Protein AF-A0A7Y8FVB8-F1 (afdb_monomer)

InterPro domains:
  IPR016161 Aldehyde/histidinol dehydrogenase [SSF53720] (2-49)
  IPR016162 Aldehyde dehydrogenase, N-terminal [G3DSA:3.40.605.10] (2-49)

Organism: NCBI:txid2006980

Mean predicted aligned error: 2.22 Å

Structure (mmCIF, N/CA/C/O backbone):
data_AF-A0A7Y8FVB8-F1
#
_entry.id   AF-A0A7Y8FVB8-F1
#
loop_
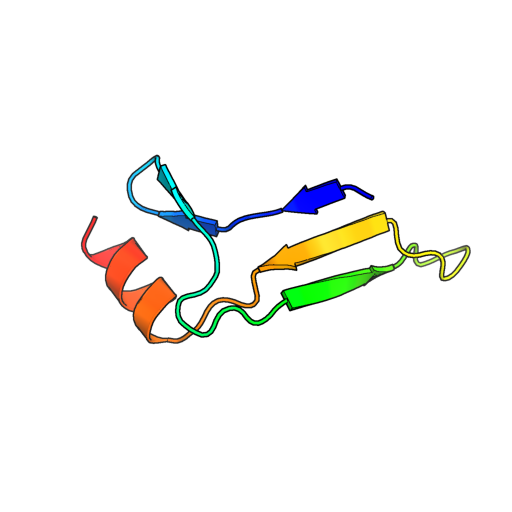_atom_site.group_PDB
_atom_site.id
_atom_site.type_symbol
_atom_site.label_atom_id
_atom_site.label_alt_id
_atom_site.label_comp_id
_atom_site.label_asym_id
_atom_site.label_entity_id
_atom_site.label_seq_id
_atom_site.pdbx_PDB_ins_code
_atom_site.Cartn_x
_atom_site.Cartn_y
_atom_site.Cartn_z
_atom_site.occupancy
_atom_site.B_iso_or_equiv
_atom_site.auth_seq_id
_atom_site.auth_comp_id
_atom_site.auth_asym_id
_atom_site.auth_atom_id
_atom_site.pdbx_PDB_model_num
ATOM 1 N N . MET A 1 1 ? -17.059 2.250 2.252 1.00 74.94 1 MET A N 1
ATOM 2 C CA . MET A 1 1 ? -15.756 1.639 2.585 1.00 74.94 1 MET A CA 1
ATOM 3 C C . MET A 1 1 ? -14.715 2.293 1.695 1.00 74.94 1 MET A C 1
ATOM 5 O O . MET A 1 1 ? -14.976 2.396 0.506 1.00 74.94 1 MET A O 1
ATOM 9 N N . LEU A 1 2 ? -13.628 2.829 2.252 1.00 94.25 2 LEU A N 1
ATOM 10 C CA . LEU A 1 2 ? -12.581 3.487 1.463 1.00 94.25 2 LEU A CA 1
ATOM 11 C C . LEU A 1 2 ? -11.582 2.436 0.965 1.00 94.25 2 LEU A C 1
ATOM 13 O O . LEU A 1 2 ? -10.921 1.803 1.789 1.00 94.25 2 LEU A O 1
ATOM 17 N N . ASP A 1 3 ? -11.478 2.259 -0.349 1.00 96.50 3 ASP A N 1
ATOM 18 C CA . ASP A 1 3 ? -10.456 1.419 -0.974 1.00 96.50 3 ASP A CA 1
ATOM 19 C C . ASP A 1 3 ? -9.202 2.251 -1.267 1.00 96.50 3 ASP A C 1
ATOM 21 O O . ASP A 1 3 ? -9.280 3.315 -1.881 1.00 96.50 3 ASP A O 1
ATOM 25 N N . VAL A 1 4 ? -8.047 1.773 -0.806 1.00 98.06 4 VAL A N 1
ATOM 26 C CA . VAL A 1 4 ? -6.752 2.447 -0.952 1.00 98.06 4 VAL A CA 1
ATOM 27 C C . VAL A 1 4 ? -5.840 1.577 -1.827 1.00 98.06 4 VAL A C 1
ATOM 29 O O . VAL A 1 4 ? -5.296 0.585 -1.329 1.00 98.06 4 VAL A O 1
ATOM 32 N N . PRO A 1 5 ? -5.699 1.898 -3.127 1.00 98.06 5 PRO A N 1
ATOM 33 C CA . PRO A 1 5 ? -4.787 1.195 -4.028 1.00 98.06 5 PRO A CA 1
ATOM 34 C C . PRO A 1 5 ? -3.323 1.579 -3.758 1.00 98.06 5 PRO A C 1
ATOM 36 O O . PRO A 1 5 ? -3.040 2.541 -3.041 1.00 98.06 5 PRO A O 1
ATOM 39 N N . LEU A 1 6 ? -2.389 0.847 -4.366 1.00 98.44 6 LEU A N 1
ATOM 40 C CA . LEU A 1 6 ? -0.994 1.274 -4.468 1.00 98.44 6 LEU A CA 1
ATOM 41 C C . LEU A 1 6 ? -0.888 2.454 -5.439 1.00 98.44 6 LEU A C 1
ATOM 43 O O . LEU A 1 6 ? -1.722 2.599 -6.332 1.00 98.44 6 LEU A O 1
ATOM 47 N N . LEU A 1 7 ? 0.144 3.280 -5.279 1.00 98.50 7 LEU A N 1
ATOM 48 C CA . LEU A 1 7 ? 0.499 4.335 -6.225 1.00 98.50 7 LEU A CA 1
ATOM 49 C C . LEU A 1 7 ? 1.930 4.089 -6.703 1.00 9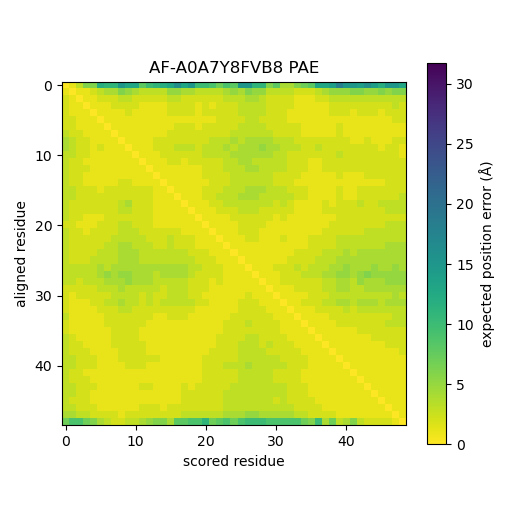8.50 7 LEU A C 1
ATOM 51 O O . LEU A 1 7 ? 2.880 4.370 -5.977 1.00 98.50 7 LEU A O 1
ATOM 55 N N . ILE A 1 8 ? 2.073 3.545 -7.909 1.00 98.38 8 ILE A N 1
ATOM 56 C CA . ILE A 1 8 ? 3.359 3.153 -8.499 1.00 98.38 8 ILE A CA 1
ATOM 57 C C . ILE A 1 8 ? 3.498 3.863 -9.845 1.00 98.38 8 ILE A C 1
ATOM 59 O O . ILE A 1 8 ? 2.581 3.809 -10.663 1.00 98.38 8 ILE A O 1
ATOM 63 N N . GLY A 1 9 ? 4.602 4.585 -10.063 1.00 97.31 9 GLY A N 1
ATOM 64 C CA . GLY A 1 9 ? 4.819 5.345 -11.305 1.00 97.31 9 GLY A CA 1
ATOM 65 C C . GLY A 1 9 ? 3.729 6.385 -11.599 1.00 97.31 9 GLY A C 1
ATOM 66 O 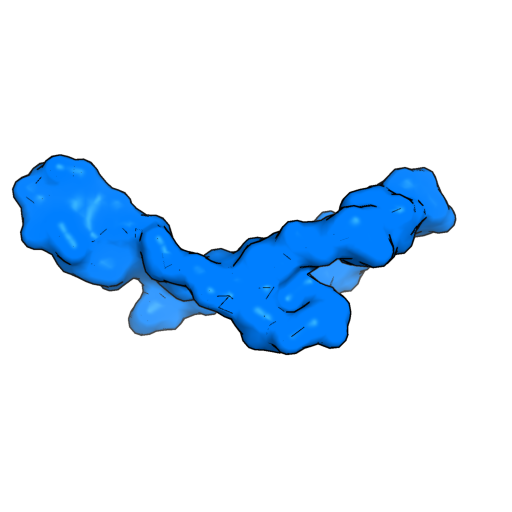O . GLY A 1 9 ? 3.376 6.618 -12.752 1.00 97.31 9 GLY A O 1
ATOM 67 N N . GLY A 1 10 ? 3.109 6.955 -10.560 1.00 97.94 10 GLY A N 1
ATOM 68 C CA . GLY A 1 10 ? 1.984 7.886 -10.706 1.00 97.94 10 GLY A CA 1
ATOM 69 C C . GLY A 1 10 ? 0.662 7.238 -11.137 1.00 97.94 10 GLY A C 1
ATOM 70 O O . GLY A 1 10 ? -0.274 7.957 -11.479 1.00 97.94 10 GLY A O 1
ATOM 71 N N . GLN A 1 11 ? 0.559 5.906 -11.131 1.00 97.88 11 GLN A N 1
ATOM 72 C CA . GLN A 1 11 ? -0.664 5.167 -11.447 1.00 97.88 11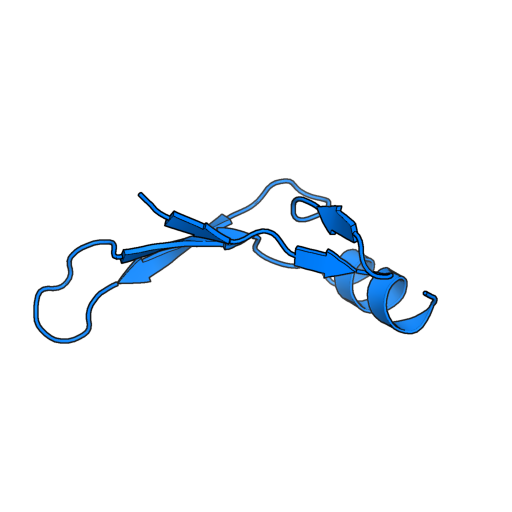 GLN A CA 1
ATOM 73 C C . GLN A 1 11 ? -1.208 4.450 -10.213 1.00 97.88 11 GLN A C 1
ATOM 75 O O . GLN A 1 11 ? -0.459 3.835 -9.453 1.00 97.88 11 GLN A O 1
ATOM 80 N N . SER A 1 12 ? -2.526 4.516 -10.021 1.00 98.00 12 SER A N 1
ATOM 81 C CA . SER A 1 12 ? -3.206 3.741 -8.984 1.00 98.00 12 SER A CA 1
ATOM 82 C C . SER A 1 12 ? -3.444 2.308 -9.454 1.00 98.00 12 SER A C 1
ATOM 84 O O . SER A 1 12 ? -4.106 2.097 -10.469 1.00 98.00 12 SER A O 1
ATOM 86 N N . CYS A 1 13 ? -2.948 1.321 -8.711 1.00 97.38 13 CYS A N 1
ATOM 87 C CA . CYS A 1 13 ? -3.058 -0.095 -9.065 1.00 97.38 13 CYS A CA 1
ATOM 88 C C . CYS A 1 13 ? -3.360 -0.987 -7.842 1.00 97.38 13 CYS A C 1
ATOM 90 O O . CYS A 1 13 ? -3.078 -0.604 -6.702 1.00 97.38 13 CYS A O 1
ATOM 92 N N . PRO A 1 14 ? -3.972 -2.171 -8.036 1.00 98.00 14 PRO A N 1
ATOM 93 C CA . PRO A 1 14 ? -4.052 -3.175 -6.977 1.00 98.00 14 PRO A CA 1
ATOM 94 C C . PRO A 1 14 ? -2.657 -3.745 -6.670 1.00 98.00 14 PRO A C 1
ATOM 96 O O . PRO A 1 14 ? -1.734 -3.592 -7.467 1.00 98.00 14 PRO A O 1
ATOM 99 N N . ALA A 1 15 ? -2.524 -4.454 -5.547 1.00 98.25 15 ALA A N 1
ATOM 100 C CA . ALA A 1 15 ? -1.366 -5.322 -5.335 1.00 98.25 15 ALA A CA 1
ATOM 101 C C . ALA A 1 15 ? -1.307 -6.392 -6.434 1.00 98.25 15 ALA A C 1
ATOM 103 O O . ALA A 1 15 ? -2.356 -6.867 -6.886 1.00 98.25 15 ALA A O 1
ATOM 104 N N . ARG A 1 16 ? -0.105 -6.802 -6.845 1.00 96.88 16 ARG A N 1
ATOM 105 C CA . ARG A 1 16 ? 0.090 -7.795 -7.921 1.00 96.88 16 ARG A CA 1
ATOM 106 C C . ARG A 1 16 ? -0.616 -9.127 -7.687 1.00 9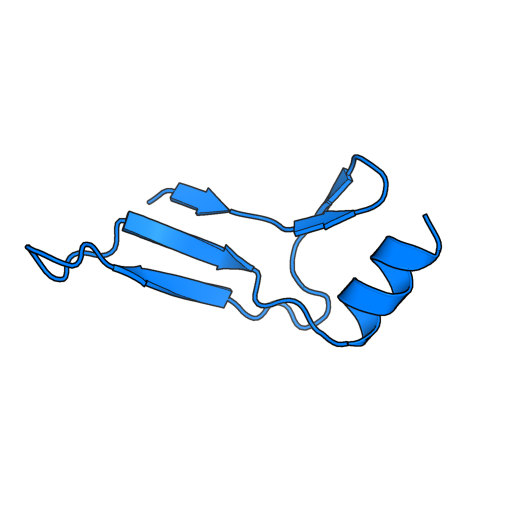6.88 16 ARG A C 1
ATOM 108 O O . ARG A 1 16 ? -1.094 -9.739 -8.637 1.00 96.88 16 ARG A O 1
ATOM 115 N N . ASP A 1 17 ? -0.712 -9.560 -6.436 1.00 97.69 17 ASP A N 1
ATOM 116 C CA . ASP A 1 17 ? -1.417 -10.785 -6.044 1.00 97.69 17 ASP A CA 1
ATOM 117 C C . ASP A 1 17 ? -2.889 -10.547 -5.650 1.00 97.69 17 ASP A C 1
ATOM 119 O O . ASP A 1 17 ? -3.579 -11.462 -5.196 1.00 97.69 17 ASP A O 1
ATOM 123 N N . GLY A 1 18 ? -3.377 -9.313 -5.807 1.00 97.25 18 GLY A N 1
ATOM 124 C CA . GLY A 1 18 ? -4.746 -8.905 -5.509 1.00 97.25 18 GLY A CA 1
ATOM 125 C C . GLY A 1 18 ? -5.107 -8.885 -4.022 1.00 97.25 18 GLY A C 1
ATOM 126 O O . GLY A 1 18 ? -6.270 -8.630 -3.695 1.00 97.25 18 GLY A O 1
ATOM 127 N N . ARG A 1 19 ? -4.166 -9.146 -3.103 1.00 98.19 19 ARG A N 1
ATOM 128 C CA . ARG A 1 19 ? -4.472 -9.175 -1.669 1.00 98.19 19 ARG A CA 1
ATOM 129 C C . ARG A 1 19 ? -4.723 -7.779 -1.116 1.00 98.19 19 ARG A C 1
ATOM 131 O O . ARG A 1 19 ? -4.184 -6.768 -1.567 1.00 98.19 19 ARG A O 1
ATOM 138 N N . THR A 1 20 ? -5.535 -7.744 -0.067 1.00 98.25 20 THR A N 1
ATOM 139 C CA . THR A 1 20 ? -5.871 -6.525 0.669 1.00 98.25 20 THR A CA 1
ATOM 140 C C . THR A 1 20 ? -5.913 -6.791 2.166 1.00 98.25 20 THR A C 1
ATOM 142 O O . THR A 1 20 ? -6.154 -7.925 2.577 1.00 98.25 20 THR A O 1
ATOM 145 N N . PHE A 1 21 ? -5.771 -5.747 2.977 1.00 97.81 21 PHE A N 1
ATOM 146 C CA . PHE A 1 21 ? -5.992 -5.803 4.421 1.00 97.81 21 PHE A CA 1
ATOM 147 C C . PHE A 1 21 ? -6.879 -4.651 4.902 1.00 97.81 21 PHE A C 1
ATOM 149 O O . PHE A 1 21 ? -7.021 -3.623 4.239 1.00 97.81 21 PHE A O 1
ATOM 156 N N . GLU A 1 22 ? -7.493 -4.827 6.069 1.00 98.06 22 GLU A N 1
ATOM 157 C CA . GLU A 1 22 ? -8.345 -3.814 6.690 1.00 98.06 22 GLU A CA 1
ATOM 158 C C . GLU A 1 22 ? -7.549 -2.954 7.672 1.00 98.06 22 GLU A C 1
ATOM 160 O O . GLU A 1 22 ? -6.832 -3.465 8.533 1.00 98.06 22 GLU A O 1
ATOM 165 N N . ARG A 1 23 ? -7.746 -1.636 7.607 1.00 97.19 23 ARG A N 1
ATOM 166 C CA . ARG A 1 23 ? -7.346 -0.713 8.669 1.00 97.19 23 ARG A CA 1
ATOM 167 C C . ARG A 1 23 ? -8.563 -0.390 9.520 1.00 97.19 23 ARG A C 1
ATOM 169 O O . ARG A 1 23 ? -9.563 0.135 9.020 1.00 97.19 23 ARG A O 1
ATOM 176 N N . ARG A 1 24 ? -8.452 -0.669 10.814 1.00 97.81 24 ARG A N 1
ATOM 177 C CA . ARG A 1 24 ? -9.526 -0.465 11.787 1.00 97.81 24 ARG A CA 1
ATOM 178 C C . ARG A 1 24 ? -9.306 0.796 12.611 1.00 97.81 24 ARG A C 1
ATOM 180 O O . ARG A 1 24 ? -8.172 1.222 12.825 1.00 97.81 24 ARG A O 1
ATOM 187 N N . ASN A 1 25 ? -10.402 1.400 13.052 1.00 96.69 25 ASN A N 1
ATOM 188 C CA . ASN A 1 25 ? -10.382 2.492 14.012 1.00 96.69 25 ASN A CA 1
ATOM 189 C C . ASN A 1 25 ? -9.861 1.954 15.361 1.00 96.69 25 ASN A C 1
ATOM 191 O O . ASN A 1 25 ? -10.434 0.986 15.862 1.00 96.69 25 ASN A O 1
ATOM 195 N N . PRO A 1 26 ? -8.816 2.546 15.968 1.00 96.56 26 PRO A N 1
ATOM 196 C CA . PRO A 1 26 ? -8.266 2.046 17.229 1.00 96.56 26 PRO A CA 1
ATOM 197 C C . PRO A 1 26 ? -9.212 2.212 18.430 1.00 96.56 26 PRO A C 1
ATOM 199 O O . PRO A 1 26 ? -9.020 1.539 19.435 1.00 96.56 26 PRO A O 1
ATOM 202 N N . VAL A 1 27 ? -10.219 3.088 18.342 1.00 98.12 27 VAL A N 1
ATOM 203 C CA . VAL A 1 27 ? -11.194 3.343 19.415 1.00 98.12 27 VAL A CA 1
ATOM 204 C C . VAL A 1 27 ? -12.420 2.439 19.287 1.00 98.12 27 VAL A C 1
ATOM 206 O O . VAL A 1 27 ? -12.860 1.867 20.278 1.00 98.12 27 VAL A O 1
ATOM 209 N N . THR A 1 28 ? -12.981 2.307 18.080 1.00 97.25 28 THR A N 1
ATOM 210 C CA . THR A 1 28 ? -14.251 1.581 17.859 1.00 97.25 28 THR A CA 1
ATOM 211 C C . THR A 1 28 ? -14.072 0.176 17.285 1.00 97.25 28 THR A C 1
ATOM 213 O O . THR A 1 28 ? -15.003 -0.622 17.319 1.00 97.25 28 THR A O 1
ATOM 216 N N . GLY A 1 29 ? -12.901 -0.150 16.730 1.00 96.69 29 GLY A N 1
ATOM 217 C CA . GLY A 1 29 ? -12.642 -1.421 16.043 1.00 96.69 29 GLY A CA 1
ATOM 218 C C . GLY A 1 29 ? -13.283 -1.542 14.654 1.00 96.69 29 GLY A C 1
ATOM 219 O O . GLY A 1 29 ? -13.063 -2.542 13.966 1.00 96.69 29 GLY A O 1
ATOM 220 N N . GLU A 1 30 ? -14.042 -0.535 14.220 1.00 97.75 30 GLU A N 1
ATOM 221 C CA . GLU A 1 30 ? -14.723 -0.512 12.925 1.00 97.75 30 GLU A CA 1
ATOM 222 C C . GLU A 1 30 ? -13.732 -0.416 11.762 1.00 97.75 30 GLU A C 1
ATOM 224 O O . GLU A 1 30 ? -12.675 0.212 11.866 1.00 97.75 30 GLU A O 1
ATOM 229 N N . VAL A 1 31 ? -14.086 -1.015 10.626 1.00 97.19 31 VAL A N 1
ATOM 230 C CA . VAL A 1 31 ? -13.275 -0.962 9.405 1.00 97.19 31 VAL A CA 1
ATOM 231 C C . VAL A 1 31 ? -13.395 0.421 8.769 1.00 97.19 31 VAL A C 1
ATOM 233 O O . VAL A 1 31 ? -14.477 0.837 8.361 1.00 97.19 31 VAL A O 1
ATOM 236 N N . VAL A 1 32 ? -12.267 1.122 8.649 1.00 96.94 32 VAL A N 1
ATOM 237 C CA . VAL A 1 32 ? -12.217 2.475 8.072 1.00 96.94 32 VAL A CA 1
ATOM 238 C C . VAL A 1 32 ? -11.788 2.432 6.607 1.00 96.94 32 VAL A C 1
ATOM 240 O O . VAL A 1 32 ? -12.320 3.170 5.777 1.00 96.94 32 VAL A O 1
ATOM 243 N N . SER A 1 33 ? -10.840 1.559 6.264 1.00 97.31 33 SER A N 1
ATOM 244 C CA . SER A 1 33 ? -10.367 1.396 4.887 1.00 97.31 33 SER A CA 1
ATOM 245 C C . SER A 1 33 ? -9.912 -0.029 4.594 1.00 97.31 33 SER A C 1
ATOM 247 O O . SER A 1 33 ? -9.431 -0.722 5.491 1.00 97.31 33 SER A O 1
ATOM 249 N N . ARG A 1 34 ? -9.998 -0.427 3.323 1.00 97.81 34 ARG A N 1
ATOM 250 C CA . ARG A 1 34 ? -9.375 -1.632 2.770 1.00 97.81 34 ARG A CA 1
ATOM 251 C C . ARG A 1 34 ? -8.214 -1.205 1.879 1.00 97.81 34 ARG A C 1
ATOM 253 O O . ARG A 1 34 ? -8.388 -0.368 1.002 1.00 97.81 34 ARG A O 1
ATOM 260 N N . VAL A 1 35 ? -7.028 -1.730 2.139 1.00 98.25 35 VAL A N 1
ATOM 261 C CA . VAL A 1 35 ? -5.768 -1.273 1.539 1.00 98.25 35 VAL A CA 1
ATOM 262 C C . VAL A 1 35 ? -5.143 -2.415 0.750 1.00 98.25 35 VAL A 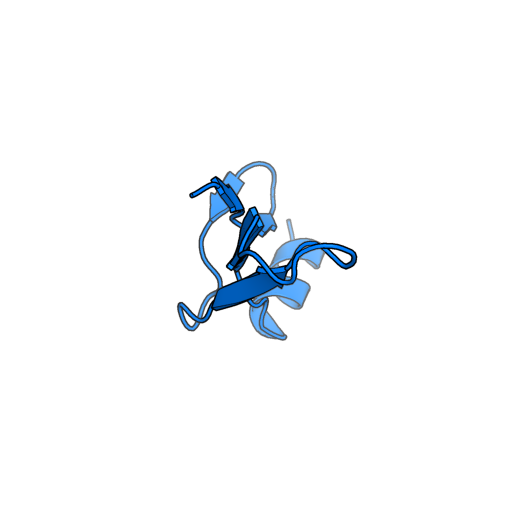C 1
ATOM 264 O O . VAL A 1 35 ? -5.176 -3.555 1.213 1.00 98.25 35 VAL A O 1
ATOM 267 N N . ALA A 1 36 ? -4.579 -2.129 -0.423 1.00 98.44 36 ALA A N 1
ATOM 268 C CA . ALA A 1 36 ? -3.797 -3.099 -1.186 1.00 98.44 36 ALA A CA 1
ATOM 269 C C . ALA A 1 36 ? -2.581 -3.592 -0.375 1.00 98.44 36 ALA A C 1
ATOM 271 O O . ALA A 1 36 ? -1.838 -2.795 0.201 1.00 98.44 36 ALA A O 1
ATOM 272 N N . ALA A 1 37 ? -2.383 -4.909 -0.313 1.00 98.38 37 ALA A N 1
ATOM 273 C CA . ALA A 1 37 ? -1.272 -5.532 0.400 1.00 98.38 37 ALA A CA 1
ATOM 274 C C . ALA A 1 37 ? -0.082 -5.716 -0.553 1.00 98.38 37 ALA A C 1
ATOM 276 O O . ALA A 1 37 ? 0.025 -6.755 -1.197 1.00 98.38 37 ALA A O 1
ATOM 277 N N . ALA A 1 38 ? 0.779 -4.698 -0.658 1.00 98.06 38 ALA A N 1
ATOM 278 C CA . ALA A 1 38 ? 1.918 -4.702 -1.579 1.00 98.06 38 ALA A CA 1
ATOM 279 C C . ALA A 1 38 ? 2.795 -5.958 -1.441 1.00 98.06 38 ALA A C 1
ATOM 281 O O . ALA A 1 38 ? 3.149 -6.371 -0.331 1.00 98.06 38 ALA A O 1
ATOM 282 N N . THR A 1 39 ? 3.166 -6.534 -2.580 1.00 98.50 39 THR A N 1
ATOM 283 C CA . THR A 1 39 ? 4.137 -7.627 -2.673 1.00 98.50 39 THR A CA 1
ATOM 284 C C . THR A 1 39 ? 5.568 -7.091 -2.795 1.00 98.50 39 THR A C 1
ATOM 286 O O . THR A 1 39 ? 5.795 -5.891 -2.952 1.00 98.50 39 THR A O 1
ATOM 289 N N . LEU A 1 40 ? 6.561 -7.986 -2.749 1.00 98.50 40 LEU A N 1
ATOM 290 C CA . LEU A 1 40 ? 7.947 -7.621 -3.070 1.00 98.50 40 LEU A CA 1
ATOM 291 C C . LEU A 1 40 ? 8.072 -7.104 -4.512 1.00 98.50 40 LEU A C 1
ATOM 293 O O . LEU A 1 40 ? 8.753 -6.120 -4.758 1.00 98.50 40 LEU A O 1
ATOM 297 N N . GLU A 1 41 ? 7.339 -7.704 -5.447 1.00 98.31 41 GLU A N 1
ATOM 298 C CA . GLU A 1 41 ? 7.341 -7.300 -6.856 1.00 98.31 41 GLU A CA 1
AT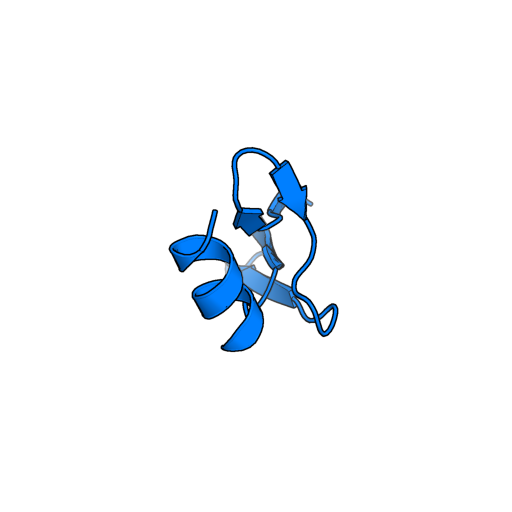OM 299 C C . GLU A 1 41 ? 6.699 -5.919 -7.069 1.00 98.31 41 GLU A C 1
ATOM 301 O O . GLU A 1 41 ? 7.077 -5.192 -7.987 1.00 98.31 41 GLU A O 1
ATOM 306 N N . ASP A 1 42 ? 5.718 -5.549 -6.237 1.00 98.44 42 ASP A N 1
ATOM 307 C CA . ASP A 1 42 ? 5.162 -4.193 -6.220 1.00 98.44 42 ASP A CA 1
ATOM 308 C C . ASP A 1 42 ? 6.217 -3.180 -5.753 1.00 98.44 42 ASP A C 1
ATOM 310 O O . ASP A 1 42 ? 6.328 -2.097 -6.326 1.00 98.44 42 ASP A O 1
ATOM 314 N N . ALA A 1 43 ? 7.026 -3.540 -4.749 1.00 98.38 43 ALA A N 1
ATOM 315 C CA . ALA A 1 43 ? 8.127 -2.702 -4.281 1.00 98.38 43 ALA A CA 1
ATOM 316 C C . ALA A 1 43 ? 9.213 -2.535 -5.357 1.00 98.38 43 ALA A C 1
ATOM 318 O O . ALA A 1 43 ? 9.634 -1.410 -5.624 1.00 98.38 43 ALA A O 1
ATOM 319 N N . ASP A 1 44 ? 9.606 -3.619 -6.031 1.00 98.56 44 ASP A N 1
ATOM 320 C CA . ASP A 1 44 ? 10.565 -3.563 -7.140 1.00 98.56 44 ASP A CA 1
ATOM 321 C C . ASP A 1 44 ? 10.043 -2.687 -8.291 1.00 98.56 44 ASP A C 1
ATOM 323 O O . ASP A 1 44 ? 10.770 -1.853 -8.833 1.00 98.56 44 ASP A O 1
ATOM 327 N N . ALA A 1 45 ? 8.755 -2.816 -8.632 1.00 98.06 45 ALA A N 1
ATOM 328 C CA . ALA A 1 45 ? 8.115 -1.987 -9.650 1.00 98.06 45 ALA A CA 1
ATOM 329 C C . ALA A 1 45 ? 8.067 -0.501 -9.261 1.00 98.06 45 ALA A C 1
ATOM 331 O O . ALA A 1 45 ? 8.207 0.353 -10.130 1.00 98.06 45 ALA A O 1
ATOM 332 N N . ALA A 1 46 ? 7.896 -0.187 -7.973 1.00 98.25 46 ALA A N 1
ATOM 333 C CA . ALA A 1 46 ? 7.940 1.184 -7.470 1.00 98.25 46 ALA A CA 1
ATOM 334 C C . ALA A 1 46 ? 9.331 1.815 -7.588 1.00 98.25 46 ALA A C 1
ATOM 336 O O . ALA A 1 46 ? 9.429 2.998 -7.897 1.00 98.25 46 ALA A O 1
ATOM 337 N N . VAL A 1 47 ? 10.395 1.038 -7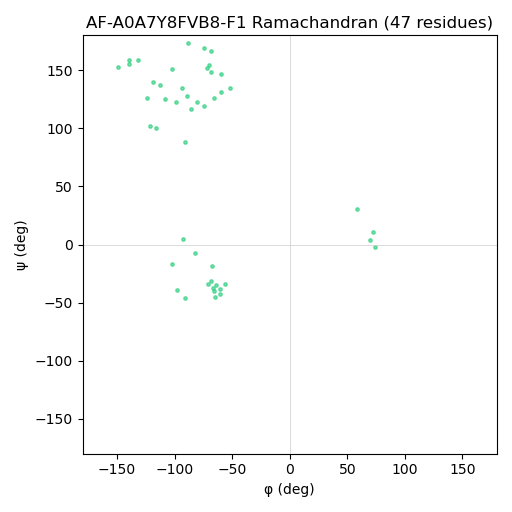.367 1.00 98.44 47 VAL A N 1
ATOM 338 C CA . VAL A 1 47 ? 11.783 1.505 -7.517 1.00 98.44 47 VAL A CA 1
ATOM 339 C C . VAL A 1 47 ? 12.154 1.729 -8.986 1.00 98.44 47 VAL A C 1
ATOM 341 O O . VAL A 1 47 ? 12.939 2.624 -9.286 1.00 98.44 47 VAL A O 1
ATOM 344 N N . ALA A 1 48 ? 11.611 0.921 -9.897 1.00 97.69 48 ALA A N 1
ATOM 345 C CA . ALA A 1 48 ? 11.931 0.977 -11.322 1.00 97.69 48 ALA A CA 1
ATOM 346 C C . ALA A 1 48 ? 11.168 2.054 -12.125 1.00 97.69 48 ALA A C 1
ATOM 348 O O . ALA A 1 48 ? 11.447 2.203 -13.317 1.00 97.69 48 ALA A O 1
ATOM 349 N N . ALA A 1 49 ? 10.196 2.744 -11.519 1.00 92.94 49 ALA A N 1
ATOM 350 C CA . ALA A 1 49 ? 9.266 3.657 -12.193 1.00 92.94 49 ALA A CA 1
ATOM 351 C C . ALA A 1 49 ? 9.706 5.130 -12.211 1.00 92.94 49 ALA A C 1
ATOM 353 O O . ALA A 1 49 ? 10.464 5.555 -11.311 1.00 92.94 49 ALA A O 1
#

Radius of gyration: 12.34 Å; Cα contacts (8 Å, |Δi|>4): 80; chains: 1; bounding box: 28×19×32 Å

Solvent-accessible surface area (backbone atoms only — not comparable to full-atom values): 2952 Å² total; per-residue (Å²): 130,45,76,42,62,41,77,43,70,91,38,80,38,70,19,86,86,66,41,64,46,76,45,56,40,92,87,78,65,46,77,58,32,41,32,41,47,71,43,72,67,48,52,54,50,43,71,76,84

Nearest PDB structures (foldseek):
  5m4x-assembly2_D  TM=9.376E-01  e=5.566E-04  Thermoplasma acidophilum DSM 1728
  5m4x-assembly2_C  TM=9.386E-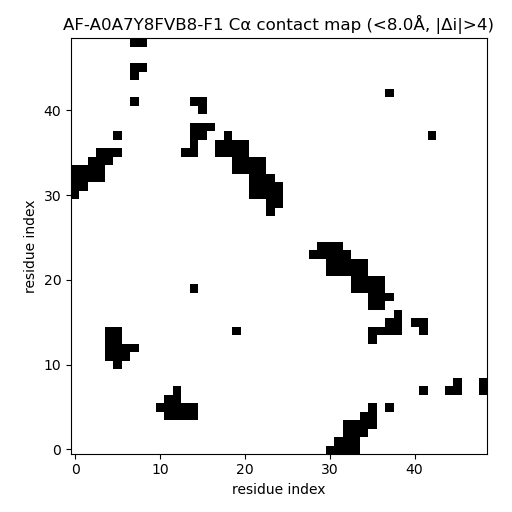01  e=7.288E-04  Thermoplasma acidophilum DSM 1728
  5m4x-assembly1_B  TM=9.358E-01  e=8.921E-04  Thermoplasma acidophilum DSM 1728
  5x5t-assembly1_A  TM=9.243E-01  e=1.168E-03  Azospirillum brasilense
  5izd-assembly1_D  TM=9.325E-01  e=8.921E-04  Thermoplasma acidophilum

Foldseek 3Di:
DAEAADQAPNDGDAAPVNDWDFDADPVPRHTDYIYHDHDPVNVVRRVVD

Secondary structure (DSSP, 8-state):
-EEE-EEETTEEE--TT--EEEEEPTTT--EEEEEE---HHHHHHHHT-

Sequence (49 aa):
MLDVPLLIGGQSCPARDGRTFERRNPVTGEVVSRVAAATLEDADAAVAA

pLDDT: mean 97.19, std 3.37, range [74.94, 98.56]